Protein AF-A0A3P3EYW6-F1 (afdb_monomer)

Organism: NCBI:txid425306

Foldseek 3Di:
DCCVPPPPVRDEAEAEPDDDDLVVLVVCVVSRHAYEFALVLLPDPRSLVSLQSHDPVRYDYAHPPQVDDDPPHRDDRVCSVSRVVSSVVSNCPDDPDPPDPDDDDDDDPPPDDD

Solvent-accessible surface area (backbone atoms only — not comparable to full-atom values): 7162 Å² total; per-residue (Å²): 107,65,75,78,80,54,48,75,92,80,54,81,52,67,41,70,71,73,80,75,53,70,71,55,51,52,51,40,46,75,70,64,30,30,36,34,39,34,43,76,51,56,74,41,74,69,34,28,59,46,64,53,69,49,61,75,95,32,58,43,80,34,44,60,49,68,80,33,68,52,95,90,37,63,27,47,82,82,50,30,58,56,19,54,52,46,54,51,54,51,63,62,49,87,66,94,64,79,89,67,96,70,84,92,74,91,80,82,82,84,80,82,76,135

Radius of gyration: 18.62 Å; Cα contacts (8 Å, |Δi|>4): 122; chains: 1; bounding box: 42×56×31 Å

Secondary structure (DSSP, 8-state):
-HHHH--GGG---EETT--S-HHHHHHHHHTT-EEEE-GGGGSSHHHHHHHHHS-GGGEEE---TTTSEETTEE--GGGHHHHHHHHHHHHT-S-------S------------

InterPro domains:
  IPR001130 3'-5' ssDNA/RNA exonuclease TatD-like [PF01026] (10-92)
  IPR018228 Deoxyribonuclease, TatD-related, conserved site [PS01091] (50-66)
  IPR032466 Metal-dependent hydrolase [SSF51556] (5-92)

Mean predicted aligned error: 9.73 Å

Nearest PDB structures (foldseek):
  3gg7-assembly1_A  TM=8.762E-01  e=7.404E-09  Deinococcus radioduran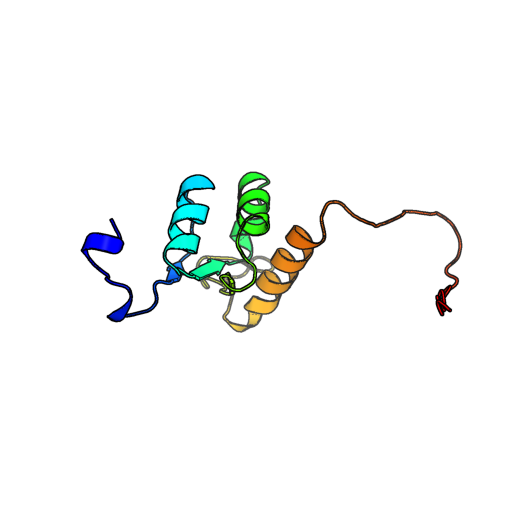s
  2y1h-assembly1_A  TM=8.409E-01  e=2.073E-05  Homo sapiens
  8efg-assembly1_A  TM=8.657E-01  e=6.866E-04  Homo sapiens
  2xio-assembly1_A  TM=8.524E-01  e=8.817E-04  Homo sapiens
  3ipw-assembly1_A  TM=8.182E-01  e=1.987E-03  Entamoeba histolytica HM-1:IMSS

Sequence (114 aa):
MIEQYLPQDRGTVVLHWFTGSKSEARRAATLGCYFSVNAEMTRSDRGRSLVSDLPIDRILTETDGPFTQVDGRPSEPADVETTVAAIADVRKGPGRYRHDSGKIEPSFSTGMRP

pLDDT: mean 83.94, std 21.93, range [29.41, 98.62]

Structure (mmCIF, N/CA/C/O backbone):
data_AF-A0A3P3EYW6-F1
#
_entry.id   AF-A0A3P3EYW6-F1
#
loop_
_atom_site.group_PDB
_atom_site.id
_atom_site.type_symbol
_atom_site.label_atom_id
_atom_site.label_alt_id
_atom_site.label_comp_id
_atom_site.label_asym_id
_atom_site.label_entity_id
_atom_site.label_seq_id
_atom_site.pdbx_PDB_ins_code
_atom_site.Cartn_x
_atom_site.Cartn_y
_atom_site.Cartn_z
_atom_site.occupancy
_atom_site.B_iso_or_equiv
_atom_site.auth_seq_id
_atom_site.auth_comp_id
_atom_site.auth_asym_id
_atom_site.auth_atom_id
_atom_site.pdbx_PDB_model_num
ATOM 1 N N . MET A 1 1 ? -8.949 15.935 10.298 1.00 73.69 1 MET A N 1
ATOM 2 C CA . MET A 1 1 ? -8.732 14.468 10.176 1.00 73.69 1 MET A CA 1
ATOM 3 C C . MET A 1 1 ? -9.761 13.901 9.200 1.00 73.69 1 MET A C 1
ATOM 5 O O . MET A 1 1 ? -10.712 14.621 8.922 1.00 73.69 1 MET A O 1
ATOM 9 N N . ILE A 1 2 ? -9.574 12.700 8.636 1.00 78.88 2 ILE A N 1
ATOM 10 C CA . ILE A 1 2 ? -10.456 12.133 7.584 1.00 78.88 2 ILE A CA 1
ATOM 11 C C . ILE A 1 2 ? -11.933 12.218 7.991 1.00 78.88 2 ILE A C 1
ATOM 13 O O . ILE A 1 2 ? -12.758 12.692 7.222 1.00 78.88 2 ILE A O 1
ATOM 17 N N . GLU A 1 3 ? -12.234 11.899 9.245 1.00 80.31 3 GLU A N 1
ATOM 18 C CA . GLU A 1 3 ? -13.575 11.898 9.834 1.00 80.31 3 GLU A CA 1
ATOM 19 C C . GLU A 1 3 ? -14.279 13.267 9.775 1.00 80.31 3 GLU A C 1
ATOM 21 O O . GLU A 1 3 ? -15.502 13.338 9.793 1.00 80.31 3 GLU A O 1
ATOM 26 N N . GLN A 1 4 ? -13.514 14.361 9.697 1.00 82.44 4 GLN A N 1
ATOM 27 C CA . GLN A 1 4 ? -14.039 15.727 9.619 1.00 82.44 4 GLN A CA 1
ATOM 28 C C . GLN A 1 4 ? -14.451 16.121 8.195 1.00 82.44 4 GLN A C 1
ATOM 30 O O . GLN A 1 4 ? -15.334 16.956 8.025 1.00 82.44 4 GLN A O 1
ATOM 35 N N . TYR A 1 5 ? -13.789 15.561 7.182 1.00 82.06 5 TYR A N 1
ATOM 36 C CA . TYR A 1 5 ? -13.914 16.017 5.793 1.00 82.06 5 TYR A CA 1
ATOM 37 C C . TYR A 1 5 ? -14.525 14.964 4.861 1.00 82.06 5 TYR A C 1
ATOM 39 O O . TYR A 1 5 ? -15.044 15.315 3.806 1.00 82.06 5 TYR A O 1
ATOM 47 N N . LEU A 1 6 ? -14.485 13.690 5.250 1.00 80.56 6 LEU A N 1
ATOM 48 C CA . LEU A 1 6 ? -14.939 12.538 4.474 1.00 80.56 6 LEU A CA 1
ATOM 49 C C . LEU A 1 6 ? -15.687 11.566 5.401 1.00 80.56 6 LEU A C 1
ATOM 51 O O . LEU A 1 6 ? -15.118 10.561 5.836 1.00 80.56 6 LEU A O 1
ATOM 55 N N . PRO A 1 7 ? -16.949 11.869 5.755 1.00 77.12 7 PRO A N 1
ATOM 56 C CA . PRO A 1 7 ? -17.779 10.916 6.478 1.00 77.12 7 PRO A CA 1
ATOM 57 C C . PRO A 1 7 ? -17.999 9.657 5.621 1.00 77.12 7 PRO A C 1
ATOM 59 O O . PRO A 1 7 ? -18.038 9.723 4.390 1.00 77.12 7 PRO A O 1
ATOM 62 N N . GLN A 1 8 ? -18.085 8.494 6.276 1.00 73.31 8 GLN A N 1
ATOM 63 C CA . GLN A 1 8 ? -18.032 7.178 5.615 1.00 73.31 8 GLN A CA 1
ATOM 64 C C . GLN A 1 8 ? -19.167 6.933 4.607 1.00 73.31 8 GLN A C 1
ATOM 66 O O . GLN A 1 8 ? -19.032 6.100 3.716 1.00 73.31 8 GLN A O 1
ATOM 71 N N . ASP A 1 9 ? -20.276 7.657 4.731 1.00 83.50 9 ASP A N 1
ATOM 72 C CA . ASP A 1 9 ? -21.434 7.586 3.839 1.00 83.50 9 ASP A CA 1
ATOM 73 C C . ASP A 1 9 ? -21.217 8.297 2.494 1.00 83.50 9 ASP A C 1
ATOM 75 O O . ASP A 1 9 ? -22.016 8.129 1.573 1.00 83.50 9 ASP A O 1
ATOM 79 N N . ARG A 1 10 ? -20.137 9.076 2.350 1.00 84.69 10 ARG A N 1
ATOM 80 C CA . ARG A 1 10 ? -19.845 9.839 1.127 1.00 84.69 10 ARG A CA 1
ATOM 81 C C . ARG A 1 10 ? -18.786 9.232 0.221 1.00 84.69 10 ARG A C 1
ATOM 83 O O . ARG A 1 10 ? -18.566 9.755 -0.869 1.00 84.69 10 ARG A O 1
ATOM 90 N N . GLY A 1 11 ? -18.137 8.151 0.638 1.00 86.56 11 GLY A N 1
ATOM 91 C CA . GLY A 1 11 ? -17.177 7.455 -0.207 1.00 86.56 11 GLY A CA 1
ATOM 92 C C . GLY A 1 11 ? -16.205 6.574 0.561 1.00 86.56 11 GLY A C 1
ATOM 93 O O . GLY A 1 11 ? -16.110 6.609 1.785 1.00 86.56 11 GLY A O 1
ATOM 94 N N . THR A 1 12 ? -15.457 5.780 -0.196 1.00 90.69 12 THR A N 1
ATOM 95 C CA . THR A 1 12 ? -14.388 4.930 0.326 1.00 90.69 12 THR A CA 1
ATOM 96 C C . THR A 1 12 ? -13.044 5.619 0.135 1.00 90.69 12 THR A C 1
ATOM 98 O O . THR A 1 12 ? -12.703 6.031 -0.971 1.00 90.69 12 THR A O 1
ATOM 101 N N . VAL A 1 13 ? -12.269 5.733 1.213 1.00 95.56 13 VAL A N 1
ATOM 102 C CA . VAL A 1 13 ? -10.936 6.344 1.175 1.00 95.56 13 VAL A CA 1
ATOM 103 C C . VAL A 1 13 ? -9.895 5.291 0.817 1.00 95.56 13 VAL A C 1
ATOM 105 O O . VAL A 1 13 ? -9.810 4.252 1.473 1.00 95.56 13 VAL A O 1
ATOM 108 N N . VAL A 1 14 ? -9.073 5.590 -0.187 1.00 97.06 14 VAL A N 1
ATOM 109 C CA . VAL A 1 14 ? -7.869 4.827 -0.523 1.00 97.06 14 VAL A CA 1
ATOM 110 C C . VAL A 1 14 ? -6.658 5.699 -0.219 1.00 97.06 14 VAL A C 1
ATOM 112 O O . VAL A 1 14 ? -6.501 6.782 -0.779 1.00 97.06 14 VAL A O 1
ATOM 115 N N . LEU A 1 15 ? -5.809 5.239 0.692 1.00 97.56 15 LEU A N 1
ATOM 116 C CA . LEU A 1 15 ? -4.561 5.896 1.048 1.00 97.56 15 LEU A CA 1
ATOM 117 C C . LEU A 1 15 ? -3.477 5.429 0.079 1.00 97.56 15 LEU A C 1
ATOM 119 O O . LEU A 1 15 ? -2.953 4.322 0.210 1.00 97.56 15 LEU A O 1
ATOM 123 N N . HIS A 1 16 ? -3.187 6.266 -0.912 1.00 97.88 16 HIS A N 1
ATOM 124 C CA . HIS A 1 16 ? -2.130 6.032 -1.890 1.00 97.88 16 HIS A CA 1
ATOM 125 C C . HIS A 1 16 ? -0.750 6.065 -1.220 1.00 97.88 16 HIS A C 1
ATOM 127 O O . HIS A 1 16 ? -0.477 6.979 -0.437 1.00 97.88 16 HIS A O 1
ATOM 133 N N . TRP A 1 17 ? 0.072 5.047 -1.501 1.00 96.56 17 TRP A N 1
ATOM 134 C CA . TRP A 1 17 ? 1.446 4.895 -1.017 1.00 96.56 17 TRP A CA 1
ATOM 135 C C . TRP A 1 17 ? 1.650 5.339 0.444 1.00 96.56 17 TRP A C 1
ATOM 137 O O . TRP A 1 17 ? 2.449 6.219 0.771 1.00 96.56 17 TRP A O 1
ATOM 147 N N . PHE A 1 18 ? 0.893 4.741 1.365 1.00 97.12 18 PHE A N 1
ATOM 148 C CA . PHE A 1 18 ? 0.887 5.172 2.762 1.00 97.12 18 PHE A CA 1
ATOM 149 C C . PHE A 1 18 ? 2.246 4.956 3.461 1.00 97.12 18 PHE A C 1
ATOM 151 O O . PHE A 1 18 ? 2.721 3.830 3.593 1.00 97.12 18 PHE A O 1
ATOM 158 N N . THR A 1 19 ? 2.839 6.029 3.993 1.00 92.56 19 THR A N 1
ATOM 159 C CA . THR A 1 19 ? 4.156 6.018 4.674 1.00 92.56 19 THR A CA 1
ATOM 160 C C . THR A 1 19 ? 4.095 6.351 6.171 1.00 92.56 19 THR A C 1
ATOM 162 O O . THR A 1 19 ? 5.131 6.458 6.840 1.00 92.56 19 THR A O 1
ATOM 165 N N . GLY A 1 20 ? 2.886 6.491 6.722 1.00 94.50 20 GLY A N 1
ATOM 166 C CA . GLY A 1 20 ? 2.671 6.821 8.129 1.00 94.50 20 GLY A CA 1
ATOM 167 C C . GLY A 1 20 ? 3.086 5.713 9.105 1.00 94.50 20 GLY A C 1
ATOM 168 O O . GLY A 1 20 ? 3.650 4.671 8.764 1.00 94.50 20 GLY A O 1
ATOM 169 N N . SER A 1 21 ? 2.834 5.955 10.385 1.00 95.44 21 SER A N 1
ATOM 170 C CA . SER A 1 21 ? 3.100 5.013 11.471 1.00 95.44 21 SER A CA 1
ATOM 171 C C . SER A 1 21 ? 2.109 3.843 11.495 1.00 95.44 21 SER A C 1
ATOM 173 O O . SER A 1 21 ? 0.981 3.930 11.011 1.00 95.44 21 SER A O 1
ATOM 175 N N . LYS A 1 22 ? 2.486 2.751 12.172 1.00 94.69 22 LYS A N 1
ATOM 176 C CA . LYS A 1 22 ? 1.586 1.612 12.428 1.00 94.69 22 LYS A CA 1
ATOM 177 C C . LYS A 1 22 ? 0.325 2.014 13.203 1.00 94.69 22 LYS A C 1
ATOM 179 O O . LYS A 1 22 ? -0.737 1.438 12.993 1.00 94.69 22 LYS A O 1
ATOM 184 N N . SER A 1 23 ? 0.424 2.989 14.109 1.00 95.81 23 SER A N 1
ATOM 185 C CA . SER A 1 23 ? -0.731 3.533 14.837 1.00 95.81 23 SER A CA 1
ATOM 186 C C . SER A 1 23 ? -1.710 4.253 13.914 1.00 95.81 23 SER A C 1
ATOM 188 O O . SER A 1 23 ? -2.916 4.057 14.043 1.00 95.81 23 SER A O 1
ATOM 190 N N . GLU A 1 24 ? -1.204 5.040 12.967 1.00 96.69 24 GLU A N 1
ATOM 191 C CA . GLU A 1 24 ? -2.036 5.716 11.969 1.00 96.69 24 GLU A CA 1
ATOM 192 C C . GLU A 1 24 ? -2.657 4.712 10.996 1.00 96.69 24 GLU A C 1
ATOM 194 O O . GLU A 1 24 ? -3.851 4.807 10.728 1.00 96.69 24 GLU A O 1
ATOM 199 N N . ALA A 1 25 ? -1.901 3.699 10.557 1.00 97.12 25 ALA A N 1
ATOM 200 C CA . ALA A 1 25 ? -2.423 2.617 9.723 1.00 97.12 25 ALA A CA 1
ATOM 201 C C . ALA A 1 25 ? -3.573 1.864 10.409 1.00 97.12 25 ALA A C 1
ATOM 203 O O . ALA A 1 25 ? -4.632 1.673 9.817 1.00 97.12 25 ALA A O 1
ATOM 204 N N . ARG A 1 26 ? -3.414 1.497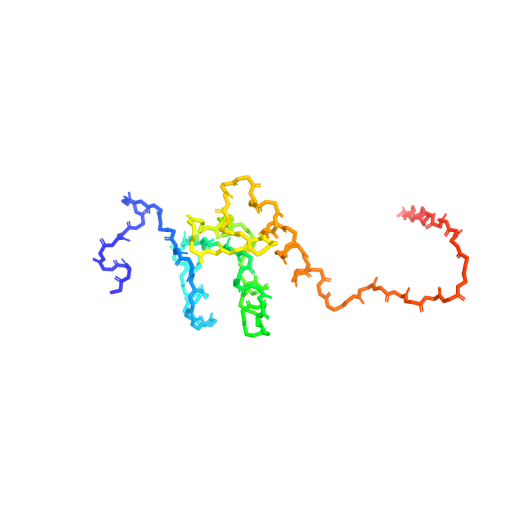 11.689 1.00 95.88 26 ARG A N 1
ATOM 205 C CA . ARG A 1 26 ? -4.490 0.857 12.464 1.00 95.88 26 ARG A CA 1
ATOM 206 C C . ARG A 1 26 ? -5.727 1.741 12.560 1.00 95.88 26 ARG A C 1
ATOM 208 O O . ARG A 1 26 ? -6.829 1.258 12.336 1.00 95.88 26 ARG A O 1
ATOM 215 N N . ARG A 1 27 ? -5.553 3.033 12.853 1.00 95.50 27 ARG A N 1
ATOM 216 C CA . ARG A 1 27 ? -6.674 3.979 12.908 1.00 95.50 27 ARG A CA 1
ATOM 217 C C . ARG A 1 27 ? -7.379 4.087 11.555 1.00 95.50 27 ARG A C 1
ATOM 219 O O . ARG A 1 27 ? -8.599 4.001 11.513 1.00 95.50 27 ARG A O 1
ATOM 226 N N . ALA A 1 28 ? -6.632 4.248 10.466 1.00 95.25 28 ALA A N 1
ATOM 227 C CA . ALA A 1 28 ? -7.188 4.327 9.120 1.00 95.25 28 ALA A CA 1
ATOM 228 C C . ALA A 1 28 ? -7.951 3.047 8.735 1.00 95.25 28 ALA A C 1
ATOM 230 O O . ALA A 1 28 ? -9.058 3.131 8.207 1.00 95.25 28 ALA A O 1
ATOM 231 N N . ALA A 1 29 ? -7.419 1.872 9.080 1.00 95.75 29 ALA A N 1
ATOM 232 C CA . ALA A 1 29 ? -8.107 0.600 8.881 1.00 95.75 29 ALA A CA 1
ATOM 233 C C . ALA A 1 29 ? -9.422 0.515 9.680 1.00 95.75 29 ALA A C 1
ATOM 235 O O . ALA A 1 29 ? -10.440 0.098 9.131 1.00 95.75 29 ALA A O 1
ATOM 236 N N . THR A 1 30 ? -9.441 0.969 10.941 1.00 93.81 30 THR A N 1
ATOM 237 C CA . THR A 1 30 ? -10.673 1.061 11.753 1.00 93.81 30 THR A CA 1
ATOM 238 C C . THR A 1 30 ? -11.711 1.992 11.125 1.00 93.81 30 THR A C 1
ATOM 240 O O . THR A 1 30 ? -12.907 1.732 11.211 1.00 93.81 30 THR A O 1
ATOM 243 N N . LEU A 1 31 ? -11.266 3.054 10.451 1.00 93.06 31 LEU A N 1
ATOM 244 C CA . LEU A 1 31 ? -12.126 3.964 9.689 1.00 93.06 31 LEU A CA 1
ATOM 245 C C . LEU A 1 31 ? -12.544 3.398 8.321 1.00 93.06 31 LEU A C 1
ATOM 247 O O . LEU A 1 31 ? -13.149 4.118 7.529 1.00 93.06 31 LEU A O 1
ATOM 251 N N . GLY A 1 32 ? -12.230 2.139 8.013 1.00 93.12 32 GLY A N 1
ATOM 252 C CA . GLY A 1 32 ? -12.605 1.496 6.753 1.00 93.12 32 GLY A CA 1
ATOM 253 C C . GLY A 1 32 ? -11.811 1.977 5.538 1.00 93.12 32 GLY A C 1
ATOM 254 O O . GLY A 1 32 ? -12.247 1.758 4.409 1.00 93.12 32 GLY A O 1
ATOM 255 N N . CYS A 1 33 ? -10.664 2.633 5.744 1.00 96.06 33 CYS A N 1
ATOM 256 C CA . CYS A 1 33 ? -9.788 3.029 4.644 1.00 96.06 33 CYS A CA 1
ATOM 257 C C . CYS A 1 33 ? -9.097 1.804 4.032 1.00 96.06 33 CYS A C 1
ATOM 259 O O . CYS A 1 33 ? -8.752 0.848 4.733 1.00 96.06 33 CYS A O 1
ATOM 261 N N . TYR A 1 34 ? -8.840 1.882 2.731 1.00 98.19 34 TYR A N 1
ATOM 262 C CA . TYR A 1 34 ? -7.950 0.980 2.008 1.00 98.19 34 TYR A CA 1
ATOM 263 C C . TYR A 1 34 ? -6.562 1.603 1.867 1.00 98.19 34 TYR A C 1
ATOM 265 O O . TYR A 1 34 ? -6.396 2.818 1.978 1.00 98.19 34 TYR A O 1
ATOM 273 N N . PHE A 1 35 ? -5.572 0.767 1.582 1.00 98.62 35 PHE A N 1
ATOM 274 C CA . PHE A 1 35 ? -4.187 1.156 1.355 1.00 98.62 35 PHE A CA 1
ATOM 275 C C . PHE A 1 35 ? -3.785 0.701 -0.036 1.00 98.62 35 PHE A C 1
ATOM 277 O O . PHE A 1 35 ? -3.835 -0.494 -0.328 1.00 98.62 35 PHE A O 1
ATOM 284 N N . SER A 1 36 ? -3.386 1.650 -0.875 1.00 98.38 36 SER A N 1
ATOM 285 C CA . SER A 1 36 ? -2.729 1.323 -2.132 1.00 98.38 36 SER A CA 1
ATOM 286 C C . SER A 1 36 ? -1.272 0.991 -1.834 1.00 98.38 36 SER A C 1
ATOM 288 O O . SER A 1 36 ? -0.589 1.751 -1.141 1.00 98.38 36 SER A O 1
ATOM 290 N N . VAL A 1 37 ? -0.830 -0.184 -2.271 1.00 98.56 37 VAL A N 1
ATOM 291 C CA . VAL A 1 37 ? 0.501 -0.722 -1.996 1.00 98.56 37 VAL A CA 1
ATOM 292 C C . VAL A 1 37 ? 1.198 -1.008 -3.313 1.00 98.56 37 VAL A C 1
ATOM 294 O O . VAL A 1 37 ? 0.641 -1.714 -4.144 1.00 98.56 37 VAL A O 1
ATOM 297 N N . ASN A 1 38 ? 2.421 -0.507 -3.475 1.00 98.12 38 ASN A N 1
ATOM 298 C CA . ASN A 1 38 ? 3.335 -0.864 -4.562 1.00 98.12 38 ASN A CA 1
ATOM 299 C C . ASN A 1 38 ? 4.537 -1.675 -4.039 1.00 98.12 38 ASN A C 1
ATOM 301 O O . ASN A 1 38 ? 4.751 -1.794 -2.828 1.00 98.12 38 ASN A O 1
ATOM 305 N N . ALA A 1 39 ? 5.337 -2.239 -4.947 1.00 96.94 39 ALA A N 1
ATOM 306 C CA . ALA A 1 39 ? 6.504 -3.050 -4.597 1.00 96.94 39 ALA A CA 1
ATOM 307 C C . ALA A 1 39 ? 7.560 -2.282 -3.772 1.00 96.94 39 ALA A C 1
ATOM 309 O O . ALA A 1 39 ? 8.162 -2.857 -2.860 1.00 96.94 39 ALA A O 1
ATOM 310 N N . GLU A 1 40 ? 7.751 -0.981 -4.021 1.00 96.81 40 GLU A N 1
ATOM 311 C CA . GLU A 1 40 ? 8.751 -0.157 -3.325 1.00 96.81 40 GLU A CA 1
ATOM 312 C C . GLU A 1 40 ? 8.481 -0.072 -1.813 1.00 96.81 40 GLU A C 1
ATOM 314 O O . GLU A 1 40 ? 9.414 -0.070 -1.003 1.00 96.81 40 GLU A O 1
ATOM 319 N N . MET A 1 41 ? 7.210 -0.136 -1.399 1.00 97.25 41 MET A N 1
ATOM 320 C CA . MET A 1 41 ? 6.820 -0.196 0.017 1.00 97.25 41 MET A CA 1
ATOM 321 C C . MET A 1 41 ? 7.371 -1.420 0.764 1.00 97.25 41 MET A C 1
ATOM 323 O O . MET A 1 41 ? 7.400 -1.419 1.992 1.00 97.25 41 MET A O 1
ATOM 327 N N . THR A 1 42 ? 7.832 -2.457 0.064 1.00 96.31 42 THR A N 1
ATOM 328 C CA . THR A 1 42 ? 8.344 -3.705 0.660 1.00 96.31 42 THR A CA 1
ATOM 329 C C . THR A 1 42 ? 9.874 -3.800 0.691 1.00 96.31 42 THR A C 1
ATOM 331 O O . THR A 1 42 ? 10.421 -4.820 1.113 1.00 96.31 42 THR A O 1
ATOM 334 N N . ARG A 1 43 ? 10.591 -2.749 0.274 1.00 94.56 43 ARG A N 1
ATOM 335 C CA . ARG A 1 43 ? 12.064 -2.773 0.166 1.00 94.56 43 ARG A CA 1
ATOM 336 C C . ARG A 1 43 ? 12.807 -2.552 1.472 1.00 94.56 43 ARG A C 1
ATOM 338 O O . ARG A 1 43 ? 13.952 -2.966 1.599 1.00 94.56 43 ARG A O 1
ATOM 345 N N . SER A 1 44 ? 12.183 -1.866 2.425 1.00 95.19 44 SER A N 1
ATOM 346 C CA . SER A 1 44 ? 12.773 -1.592 3.739 1.00 95.19 44 SER A CA 1
ATOM 347 C C . SER A 1 44 ? 12.116 -2.445 4.814 1.00 95.19 44 SER A C 1
ATOM 349 O O . SER A 1 44 ? 10.919 -2.714 4.734 1.00 95.19 44 SER A O 1
ATOM 351 N N . ASP A 1 45 ? 12.848 -2.795 5.872 1.00 94.75 45 ASP A N 1
ATOM 352 C CA . ASP A 1 45 ? 12.291 -3.550 7.006 1.00 94.75 45 ASP A CA 1
ATOM 353 C C . ASP A 1 45 ? 11.085 -2.845 7.631 1.00 94.75 45 ASP A C 1
ATOM 355 O O . ASP A 1 45 ? 10.081 -3.476 7.961 1.00 94.75 45 ASP A O 1
ATOM 359 N N . ARG A 1 46 ? 11.147 -1.511 7.733 1.00 94.69 46 ARG A N 1
ATOM 360 C CA . ARG A 1 46 ? 10.022 -0.693 8.197 1.00 94.69 46 ARG A CA 1
ATOM 361 C C . ARG A 1 46 ? 8.805 -0.855 7.287 1.00 94.69 46 ARG A C 1
ATOM 363 O O . ARG A 1 46 ? 7.702 -1.039 7.794 1.00 94.69 46 ARG A O 1
ATOM 370 N N . GLY A 1 47 ? 9.003 -0.773 5.974 1.00 96.19 47 GLY A N 1
ATOM 371 C CA . GLY A 1 47 ? 7.942 -0.918 4.982 1.00 96.19 47 GLY A CA 1
ATOM 372 C C . GLY A 1 47 ? 7.340 -2.323 4.973 1.00 96.19 47 GLY A C 1
ATOM 373 O O . GLY A 1 47 ? 6.126 -2.470 5.089 1.00 96.19 47 GLY A O 1
ATOM 374 N N . ARG A 1 48 ? 8.180 -3.366 4.989 1.00 96.69 48 ARG A 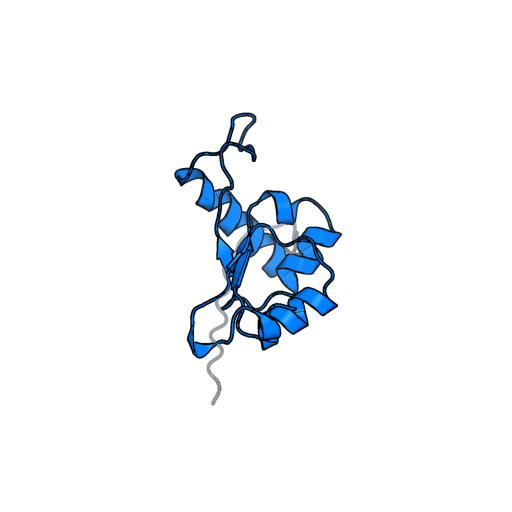N 1
ATOM 375 C CA . ARG A 1 48 ? 7.752 -4.768 5.142 1.00 96.69 48 ARG A CA 1
ATOM 376 C C . ARG A 1 48 ? 6.925 -4.957 6.410 1.00 96.69 48 ARG A C 1
ATOM 378 O O . ARG A 1 48 ? 5.847 -5.536 6.354 1.00 96.69 48 ARG A O 1
ATOM 385 N N . SER A 1 49 ? 7.392 -4.410 7.532 1.00 95.62 49 SER A N 1
ATOM 386 C CA . SER A 1 49 ? 6.696 -4.482 8.818 1.00 95.62 49 SER A CA 1
ATOM 387 C C . SER A 1 49 ? 5.381 -3.692 8.849 1.00 95.62 49 SER A C 1
ATOM 389 O O . SER A 1 49 ? 4.481 -4.020 9.616 1.00 95.62 49 SER A O 1
ATOM 391 N N . LEU A 1 50 ? 5.253 -2.632 8.049 1.00 96.56 50 LEU A N 1
ATOM 392 C CA . LEU A 1 50 ? 3.992 -1.917 7.865 1.00 96.56 50 LEU A CA 1
ATOM 393 C C . LEU A 1 50 ? 3.024 -2.750 7.015 1.00 96.56 50 LEU A C 1
ATOM 395 O O . LEU A 1 50 ? 1.904 -3.000 7.448 1.00 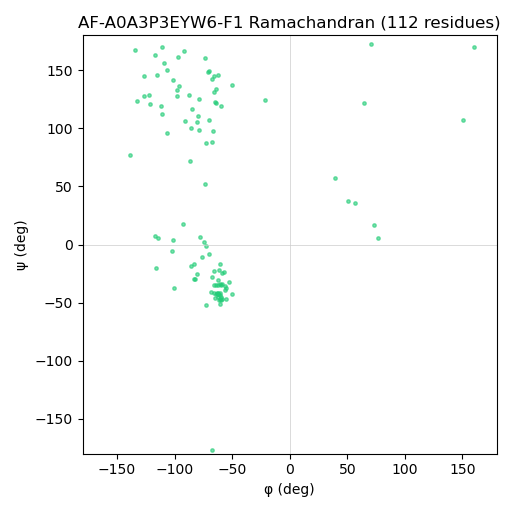96.56 50 LEU A O 1
ATOM 399 N N . VAL A 1 51 ? 3.465 -3.227 5.847 1.00 97.12 51 VAL A N 1
ATOM 400 C CA . VAL A 1 51 ? 2.650 -4.014 4.904 1.00 97.12 51 VAL A CA 1
ATOM 401 C C . VAL A 1 51 ? 2.177 -5.340 5.517 1.00 97.12 51 VAL A C 1
ATOM 403 O O . VAL A 1 51 ? 1.051 -5.767 5.243 1.00 97.12 51 VAL A O 1
ATOM 406 N N . SER A 1 52 ? 2.987 -5.975 6.374 1.00 96.19 52 SER A N 1
ATOM 407 C CA . SER A 1 52 ? 2.595 -7.181 7.118 1.00 96.19 52 SER A CA 1
ATOM 408 C C . SER A 1 52 ? 1.472 -6.927 8.124 1.00 96.19 52 SER A C 1
ATOM 410 O O . SER A 1 52 ? 0.633 -7.802 8.326 1.00 96.19 52 SER A O 1
ATOM 412 N N . ASP A 1 53 ? 1.448 -5.742 8.739 1.00 95.00 53 ASP A N 1
ATOM 413 C CA . ASP A 1 53 ? 0.500 -5.378 9.799 1.00 95.00 53 ASP A CA 1
ATOM 414 C C . ASP A 1 53 ? -0.855 -4.895 9.257 1.00 95.00 53 ASP A C 1
ATOM 416 O O . ASP A 1 53 ? -1.833 -4.841 10.004 1.00 95.00 53 ASP A O 1
ATOM 420 N N . LEU A 1 54 ? -0.934 -4.524 7.974 1.00 97.19 54 LEU A N 1
ATOM 421 C CA . LEU A 1 54 ? -2.189 -4.108 7.348 1.00 97.19 54 LEU A CA 1
ATOM 422 C C . LEU A 1 54 ? -3.191 -5.284 7.273 1.00 97.19 54 LEU A C 1
ATOM 424 O O . LEU A 1 54 ? -2.787 -6.425 7.032 1.00 97.19 54 LEU A O 1
ATOM 428 N N . PRO A 1 55 ? -4.507 -5.056 7.418 1.00 96.75 55 PRO A N 1
ATOM 429 C CA . PRO A 1 55 ? -5.506 -6.081 7.114 1.00 96.75 55 PRO A CA 1
ATOM 430 C C . PRO A 1 55 ? -5.484 -6.443 5.623 1.00 96.75 55 PRO A C 1
ATOM 432 O O . PRO A 1 55 ? -5.433 -5.556 4.772 1.00 96.75 55 PRO A O 1
ATOM 435 N N . ILE A 1 56 ? -5.508 -7.739 5.293 1.00 96.44 56 ILE A N 1
ATOM 436 C CA . ILE A 1 56 ? -5.395 -8.198 3.895 1.00 96.44 56 ILE A CA 1
ATOM 437 C C . ILE A 1 56 ? -6.575 -7.735 3.030 1.00 96.44 56 ILE A C 1
ATOM 439 O O . ILE A 1 56 ? -6.389 -7.387 1.871 1.00 96.44 56 ILE A O 1
ATOM 443 N N . ASP A 1 57 ? -7.770 -7.660 3.613 1.00 97.19 57 ASP A N 1
ATOM 444 C CA . ASP A 1 57 ? -9.012 -7.188 2.993 1.00 97.19 57 ASP A CA 1
ATOM 445 C C . ASP A 1 57 ? -9.053 -5.663 2.790 1.00 97.19 57 ASP A C 1
ATOM 447 O O . ASP A 1 57 ? -10.030 -5.132 2.265 1.00 97.19 57 ASP A O 1
ATOM 451 N N . ARG A 1 58 ? -7.998 -4.948 3.203 1.00 97.69 58 ARG A N 1
ATOM 452 C CA . ARG A 1 58 ? -7.846 -3.494 3.047 1.00 97.69 58 ARG A CA 1
ATOM 453 C C . ARG A 1 58 ? -6.669 -3.100 2.161 1.00 97.69 58 ARG A C 1
ATOM 455 O O . ARG A 1 58 ? -6.366 -1.914 2.065 1.00 97.69 58 ARG A O 1
ATOM 462 N N . ILE A 1 59 ? -6.011 -4.056 1.510 1.00 98.31 59 ILE A N 1
ATOM 463 C CA . ILE A 1 59 ? -4.905 -3.790 0.585 1.00 98.31 59 ILE A CA 1
ATOM 464 C C . ILE A 1 59 ? -5.412 -3.783 -0.855 1.00 98.31 59 ILE A C 1
ATOM 466 O O . ILE A 1 59 ? -6.101 -4.705 -1.285 1.00 98.31 59 ILE A O 1
ATOM 470 N N . LEU A 1 60 ? -5.007 -2.761 -1.603 1.00 98.50 60 LEU A N 1
ATOM 471 C CA . LEU A 1 60 ? -5.098 -2.683 -3.056 1.00 98.50 60 LEU A CA 1
ATOM 472 C C . LEU A 1 60 ? -3.678 -2.644 -3.627 1.00 98.50 60 LEU A C 1
ATOM 474 O O . LEU A 1 60 ? -2.777 -2.082 -3.007 1.00 98.50 60 LEU A O 1
ATOM 478 N N . THR A 1 61 ? -3.464 -3.248 -4.791 1.00 98.31 61 THR A N 1
ATOM 479 C CA . THR A 1 61 ? -2.156 -3.245 -5.455 1.00 98.31 61 THR A CA 1
ATOM 480 C C . THR A 1 61 ? -2.074 -2.149 -6.500 1.00 98.31 61 THR A C 1
ATOM 482 O O . THR A 1 61 ? -2.980 -2.006 -7.318 1.00 98.31 61 THR A O 1
ATOM 485 N N . GLU A 1 62 ? -0.953 -1.443 -6.528 1.00 98.38 62 GLU A N 1
ATOM 486 C CA . GLU A 1 62 ? -0.613 -0.476 -7.565 1.00 98.38 62 GLU A CA 1
ATOM 487 C C . GLU A 1 62 ? 0.836 -0.678 -8.029 1.00 98.38 62 GLU A C 1
ATOM 489 O O . GLU A 1 62 ? 1.616 -1.411 -7.410 1.00 98.38 62 GLU A O 1
ATOM 494 N N . THR A 1 63 ? 1.196 -0.037 -9.137 1.00 98.00 63 THR A N 1
ATOM 495 C CA . THR A 1 63 ? 2.588 0.042 -9.605 1.00 98.00 63 THR A CA 1
ATOM 496 C C . THR A 1 63 ? 3.208 1.379 -9.245 1.00 98.00 63 THR A C 1
ATOM 498 O O . THR A 1 63 ? 4.373 1.424 -8.869 1.00 98.00 63 THR A O 1
ATOM 501 N N . ASP A 1 64 ? 2.413 2.447 -9.321 1.00 97.31 64 ASP A N 1
ATOM 502 C CA . ASP A 1 64 ? 2.870 3.835 -9.300 1.00 97.31 64 ASP A CA 1
ATOM 503 C C . ASP A 1 64 ? 3.891 4.145 -10.417 1.00 97.31 64 ASP A C 1
ATOM 505 O O . ASP A 1 64 ? 4.850 4.900 -10.270 1.00 97.31 64 ASP A O 1
ATOM 509 N N . GLY A 1 65 ? 3.692 3.516 -11.578 1.00 95.75 65 GLY A N 1
ATOM 510 C CA . GLY A 1 65 ? 4.408 3.862 -12.802 1.00 95.75 65 GLY A CA 1
ATOM 511 C C . GLY A 1 65 ? 3.998 5.249 -13.312 1.00 95.75 65 GLY A C 1
ATOM 512 O O . GLY A 1 65 ? 2.817 5.598 -13.237 1.00 95.75 65 GLY A O 1
ATOM 513 N N . PRO A 1 66 ? 4.929 6.056 -13.855 1.00 96.31 66 PRO A N 1
ATOM 514 C CA . PRO A 1 66 ? 6.328 5.744 -14.168 1.00 96.31 66 PRO A CA 1
ATOM 515 C C . PRO A 1 66 ? 7.327 6.095 -13.041 1.00 96.31 66 PRO A C 1
ATOM 517 O O . PRO A 1 66 ? 8.518 6.246 -13.311 1.00 96.31 66 PRO A O 1
ATOM 520 N N . PHE A 1 67 ? 6.869 6.298 -11.800 1.00 96.38 67 PHE A N 1
ATOM 521 C CA . PHE A 1 67 ? 7.713 6.766 -10.691 1.00 96.38 67 PHE A CA 1
ATOM 522 C C . PHE A 1 67 ? 8.488 5.639 -10.005 1.00 96.38 67 PHE A C 1
ATOM 524 O O . PHE A 1 67 ? 9.595 5.864 -9.511 1.00 96.38 67 PHE A O 1
ATOM 531 N N . THR A 1 68 ? 7.943 4.424 -10.002 1.00 96.31 68 THR A N 1
ATOM 532 C CA . THR A 1 68 ? 8.662 3.218 -9.572 1.00 96.31 68 THR A CA 1
ATOM 533 C C . THR A 1 68 ? 9.337 2.531 -10.756 1.00 96.31 68 THR A C 1
ATOM 535 O O . THR A 1 68 ? 9.064 2.839 -11.919 1.00 96.31 68 THR A O 1
ATOM 538 N N . GLN A 1 69 ? 10.245 1.597 -10.470 1.00 95.56 69 GLN A N 1
ATOM 539 C CA . GLN A 1 69 ? 10.983 0.869 -11.497 1.00 95.56 69 GLN A CA 1
ATOM 540 C C . GLN A 1 69 ? 10.869 -0.638 -11.315 1.00 95.56 69 GLN A C 1
ATOM 542 O O . GLN A 1 69 ? 10.898 -1.146 -10.195 1.00 95.56 69 GLN A O 1
ATOM 547 N N . VAL A 1 70 ? 10.823 -1.345 -12.440 1.00 92.88 70 VAL A N 1
ATOM 548 C CA . VAL A 1 70 ? 10.984 -2.798 -12.521 1.00 92.88 70 VAL A CA 1
ATOM 549 C C . VAL A 1 70 ? 12.090 -3.065 -13.531 1.00 92.88 70 VAL A C 1
ATOM 551 O O . VAL A 1 70 ? 12.088 -2.492 -14.615 1.00 92.88 70 VAL A O 1
ATOM 554 N N . ASP A 1 71 ? 13.091 -3.855 -13.145 1.00 91.31 71 ASP A N 1
ATOM 555 C CA . ASP A 1 71 ? 14.247 -4.202 -13.987 1.00 91.31 71 ASP A CA 1
ATOM 556 C C . ASP A 1 71 ? 14.961 -2.998 -14.639 1.00 91.31 71 ASP A C 1
ATOM 558 O O . ASP A 1 71 ? 15.420 -3.050 -15.778 1.00 91.31 71 ASP A O 1
ATOM 562 N N . GLY A 1 72 ? 15.065 -1.884 -13.904 1.00 93.25 72 GLY A N 1
ATOM 563 C CA . GLY A 1 72 ? 15.784 -0.680 -14.339 1.00 93.25 72 GLY A CA 1
ATOM 564 C C . GLY A 1 72 ? 15.050 0.181 -15.372 1.00 93.25 72 GLY A C 1
ATOM 565 O O . GLY A 1 72 ? 15.614 1.167 -15.849 1.00 93.25 72 GLY A O 1
ATOM 566 N N . ARG A 1 73 ? 13.798 -0.151 -15.704 1.00 96.88 73 ARG A N 1
ATOM 567 C CA . ARG A 1 73 ? 12.893 0.708 -16.480 1.00 96.88 73 ARG A CA 1
ATOM 568 C C . ARG A 1 73 ? 11.767 1.243 -15.591 1.00 96.88 73 ARG A C 1
ATOM 570 O O . ARG A 1 73 ? 11.445 0.604 -14.587 1.00 96.88 73 ARG A O 1
ATOM 577 N N . PRO A 1 74 ? 11.139 2.379 -15.946 1.00 97.81 74 PRO A N 1
ATOM 578 C CA . PRO A 1 74 ? 9.879 2.783 -15.333 1.00 97.81 74 PRO A CA 1
ATOM 579 C C . PRO A 1 74 ? 8.869 1.634 -15.362 1.00 97.81 74 PRO A C 1
ATOM 581 O O . PRO A 1 74 ? 8.768 0.912 -16.362 1.00 97.81 74 PRO A O 1
ATOM 584 N N . SER A 1 75 ? 8.156 1.450 -14.256 1.00 97.12 75 SER A N 1
ATOM 585 C CA . SER A 1 75 ? 7.106 0.445 -14.180 1.00 97.12 75 SER A CA 1
ATOM 586 C C . SER A 1 75 ? 5.908 0.849 -15.041 1.00 97.12 75 SER A C 1
ATOM 588 O O . SER A 1 75 ? 5.604 2.028 -15.240 1.00 97.12 75 SER A O 1
ATOM 590 N N . GLU A 1 76 ? 5.219 -0.156 -15.555 1.00 97.94 76 GLU A N 1
ATOM 591 C CA . GLU A 1 76 ? 3.997 -0.050 -16.340 1.00 97.94 76 GLU A CA 1
ATOM 592 C C . GLU A 1 76 ? 2.850 -0.733 -15.587 1.00 97.94 76 GLU A C 1
ATOM 594 O O . GLU A 1 76 ? 3.107 -1.538 -14.694 1.00 97.94 76 GLU A O 1
ATOM 599 N N . PRO A 1 77 ? 1.571 -0.480 -15.925 1.00 97.88 77 PRO A N 1
ATOM 600 C CA . PRO A 1 77 ? 0.442 -1.106 -15.228 1.00 97.88 77 PRO A CA 1
ATOM 601 C C . PRO A 1 77 ? 0.504 -2.642 -15.150 1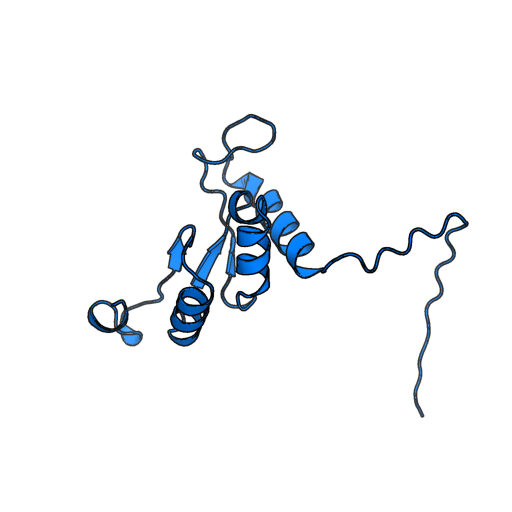.00 97.88 77 PRO A C 1
ATOM 603 O O . PRO A 1 77 ? 0.057 -3.219 -14.162 1.00 97.88 77 PRO A O 1
ATOM 606 N N . ALA A 1 78 ? 1.084 -3.302 -16.159 1.00 97.38 78 ALA A N 1
ATOM 607 C CA . ALA A 1 78 ? 1.251 -4.756 -16.187 1.00 97.38 78 ALA A CA 1
ATOM 608 C C . ALA A 1 78 ? 2.216 -5.282 -15.107 1.00 97.38 78 ALA A C 1
ATOM 610 O O . ALA A 1 78 ? 2.092 -6.425 -14.676 1.00 97.38 78 ALA A O 1
ATOM 611 N N . ASP A 1 79 ? 3.122 -4.444 -14.599 1.00 97.81 79 ASP A N 1
ATOM 612 C CA . ASP A 1 79 ? 4.110 -4.837 -13.590 1.00 97.81 79 ASP A CA 1
ATOM 613 C C . ASP A 1 79 ? 3.519 -5.000 -12.178 1.00 97.81 79 ASP A C 1
ATOM 615 O O . ASP A 1 79 ? 4.245 -5.313 -11.230 1.00 97.81 79 ASP A O 1
ATOM 619 N N . VAL A 1 80 ? 2.201 -4.821 -12.012 1.00 98.06 80 VAL A N 1
ATOM 620 C CA . VAL A 1 80 ? 1.493 -4.991 -10.730 1.00 98.06 80 VAL A CA 1
ATOM 621 C C . VAL A 1 80 ? 1.681 -6.392 -10.136 1.00 98.06 80 VAL A C 1
ATOM 623 O O . VAL A 1 80 ? 1.617 -6.564 -8.919 1.00 98.06 80 VAL A O 1
ATOM 626 N N . GLU A 1 81 ? 1.997 -7.390 -10.964 1.00 97.56 81 GLU A N 1
ATOM 627 C CA . GLU A 1 81 ? 2.367 -8.736 -10.514 1.00 97.56 81 GLU A CA 1
ATOM 628 C C . GLU A 1 81 ? 3.562 -8.722 -9.547 1.00 97.56 81 GLU A C 1
ATOM 630 O O . GLU A 1 81 ? 3.570 -9.466 -8.563 1.00 97.56 81 GLU A O 1
ATOM 635 N N . THR A 1 82 ? 4.525 -7.817 -9.751 1.00 97.00 82 THR A N 1
ATOM 636 C CA . THR A 1 82 ? 5.678 -7.629 -8.854 1.00 97.00 82 THR A CA 1
ATOM 637 C C . THR A 1 82 ? 5.223 -7.193 -7.463 1.00 97.00 82 THR A C 1
ATOM 639 O O . THR A 1 82 ? 5.693 -7.716 -6.451 1.00 97.00 82 THR A O 1
ATOM 642 N N . THR A 1 83 ? 4.254 -6.278 -7.397 1.00 97.81 83 THR A N 1
ATOM 643 C CA . THR A 1 83 ? 3.635 -5.833 -6.144 1.00 97.81 83 THR A CA 1
ATOM 644 C C . THR A 1 83 ? 2.919 -6.991 -5.442 1.00 97.81 83 THR A C 1
ATOM 646 O O . THR A 1 83 ? 3.099 -7.188 -4.238 1.00 97.81 83 THR A O 1
ATOM 649 N N . VAL A 1 84 ? 2.143 -7.797 -6.178 1.00 97.81 84 VAL A N 1
ATOM 650 C CA . VAL A 1 84 ? 1.448 -8.975 -5.627 1.00 97.81 84 VAL A CA 1
ATOM 651 C C . VAL A 1 84 ? 2.451 -9.971 -5.038 1.00 97.81 84 VAL A C 1
ATOM 653 O O . VAL A 1 84 ? 2.285 -10.420 -3.899 1.00 97.81 84 VAL A O 1
ATOM 656 N N . ALA A 1 85 ? 3.515 -10.288 -5.781 1.00 97.25 85 ALA A N 1
ATOM 657 C CA . ALA A 1 85 ? 4.568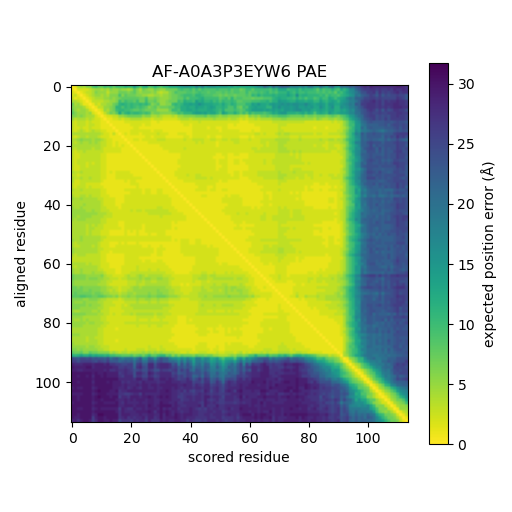 -11.196 -5.336 1.00 97.25 85 ALA A CA 1
ATOM 658 C C . ALA A 1 85 ? 5.271 -10.680 -4.070 1.00 97.25 85 ALA A C 1
ATOM 660 O O . ALA A 1 85 ? 5.466 -11.441 -3.119 1.00 97.25 85 ALA A O 1
ATOM 661 N N . ALA A 1 86 ? 5.583 -9.384 -4.019 1.00 96.75 86 ALA A N 1
ATOM 662 C CA . ALA A 1 86 ? 6.223 -8.753 -2.871 1.00 96.75 86 ALA A CA 1
ATOM 663 C C . ALA A 1 86 ? 5.345 -8.783 -1.606 1.00 96.75 86 ALA A C 1
ATOM 665 O O . ALA A 1 86 ? 5.824 -9.113 -0.519 1.00 96.75 86 ALA A O 1
ATOM 666 N N . ILE A 1 87 ? 4.041 -8.506 -1.731 1.00 97.38 87 ILE A N 1
ATOM 667 C CA . ILE A 1 87 ? 3.093 -8.605 -0.608 1.00 97.38 87 ILE A CA 1
ATOM 668 C C . ILE A 1 87 ? 2.991 -10.054 -0.114 1.00 97.38 87 ILE A C 1
ATOM 670 O O . ILE A 1 87 ? 2.965 -10.297 1.097 1.00 97.38 87 ILE A O 1
ATOM 674 N N . ALA A 1 88 ? 2.951 -11.023 -1.034 1.00 97.25 88 ALA A N 1
ATOM 675 C CA . ALA A 1 88 ? 2.912 -12.437 -0.685 1.00 97.25 88 ALA A CA 1
ATOM 676 C C . ALA A 1 88 ? 4.176 -12.878 0.072 1.00 97.25 88 ALA A C 1
ATOM 678 O O . ALA A 1 88 ? 4.061 -13.604 1.059 1.00 97.25 88 ALA A O 1
ATOM 679 N N . ASP A 1 89 ? 5.360 -12.426 -0.348 1.00 96.19 89 ASP A N 1
ATOM 680 C CA . ASP A 1 89 ? 6.631 -12.688 0.340 1.00 96.19 89 ASP A CA 1
ATOM 681 C C . ASP A 1 89 ? 6.633 -12.131 1.772 1.00 96.19 89 ASP A C 1
ATOM 683 O O . ASP A 1 89 ? 6.848 -12.872 2.732 1.00 96.19 89 ASP A O 1
ATOM 687 N N . VAL A 1 90 ? 6.280 -10.852 1.938 1.00 95.69 90 VAL A N 1
ATOM 688 C CA . VAL A 1 90 ? 6.200 -10.197 3.256 1.00 95.69 90 VAL A CA 1
ATOM 689 C C . VAL A 1 90 ? 5.273 -10.950 4.218 1.00 95.69 90 VAL A C 1
ATOM 691 O O . VAL A 1 90 ? 5.566 -11.062 5.409 1.00 95.69 90 VAL A O 1
ATOM 694 N N . ARG A 1 91 ? 4.160 -11.495 3.716 1.00 90.38 91 ARG A N 1
ATOM 695 C CA . ARG A 1 91 ? 3.139 -12.168 4.535 1.00 90.38 91 ARG A CA 1
ATOM 696 C C . ARG A 1 91 ? 3.412 -13.639 4.818 1.00 90.38 91 ARG A C 1
ATOM 698 O O . ARG A 1 91 ? 2.848 -14.173 5.770 1.00 90.38 91 ARG A O 1
ATOM 705 N N . LYS A 1 92 ? 4.278 -14.299 4.045 1.00 84.38 92 LYS A N 1
ATOM 706 C CA . LYS A 1 92 ? 4.696 -15.686 4.314 1.00 84.38 92 LYS A CA 1
ATOM 707 C C . LYS A 1 92 ? 5.585 -15.812 5.566 1.00 84.38 92 LYS A C 1
ATOM 709 O O . LYS A 1 92 ? 5.805 -16.932 6.027 1.00 84.38 92 LYS A O 1
ATOM 714 N N . GLY A 1 93 ? 6.012 -14.690 6.163 1.00 60.28 93 GLY A N 1
ATOM 715 C CA . GLY A 1 93 ? 6.875 -14.646 7.348 1.00 60.28 93 GLY A CA 1
ATOM 716 C C . GLY A 1 93 ? 8.310 -15.102 7.042 1.00 60.28 93 GLY A C 1
ATOM 717 O O . GLY A 1 93 ? 8.581 -15.570 5.935 1.00 60.28 93 GLY A O 1
ATOM 718 N N . PRO A 1 94 ? 9.262 -14.982 7.990 1.00 47.84 94 PRO A N 1
ATOM 719 C CA . PRO A 1 94 ? 10.588 -15.560 7.807 1.00 47.84 94 PRO A CA 1
ATOM 720 C C . PRO A 1 94 ? 10.416 -17.073 7.629 1.00 47.84 94 PRO A C 1
ATOM 722 O O . PRO A 1 94 ? 9.831 -17.741 8.480 1.00 47.84 94 PRO A O 1
ATOM 725 N N . GLY A 1 95 ? 10.852 -17.569 6.473 1.00 42.91 95 GLY A N 1
ATOM 726 C CA . GLY A 1 95 ? 10.610 -18.901 5.935 1.00 42.91 95 GLY A CA 1
ATOM 727 C C . GLY A 1 95 ? 10.231 -20.007 6.925 1.00 42.91 95 GLY A C 1
ATOM 728 O O . GLY A 1 95 ? 11.036 -20.458 7.734 1.00 42.91 95 GLY A O 1
ATOM 729 N N . ARG A 1 96 ? 9.089 -20.646 6.661 1.00 38.62 96 ARG A N 1
ATOM 730 C CA . ARG A 1 96 ? 9.023 -22.116 6.719 1.00 38.62 96 ARG A CA 1
ATOM 731 C C . ARG A 1 96 ? 9.748 -22.715 5.503 1.00 38.62 96 ARG A C 1
ATOM 733 O O . ARG A 1 96 ? 9.181 -23.518 4.776 1.00 38.62 96 ARG A O 1
ATOM 740 N N . TYR A 1 97 ? 10.991 -22.303 5.268 1.00 35.53 97 TYR A N 1
ATOM 741 C CA . TYR A 1 97 ? 11.894 -22.935 4.315 1.00 35.53 97 TYR A CA 1
ATOM 742 C C . TYR A 1 97 ? 12.927 -23.696 5.141 1.00 35.53 97 TYR A C 1
ATOM 744 O O . TYR A 1 97 ? 13.891 -23.127 5.646 1.00 35.53 97 TYR A O 1
ATOM 752 N N . ARG A 1 98 ? 12.688 -24.997 5.340 1.00 33.78 98 ARG A N 1
ATOM 753 C CA . ARG A 1 98 ? 13.750 -25.908 5.765 1.00 33.78 98 ARG A CA 1
ATOM 754 C C . ARG A 1 98 ? 14.685 -26.061 4.571 1.00 33.78 98 ARG A C 1
ATOM 756 O O . ARG A 1 98 ? 14.327 -26.713 3.597 1.00 33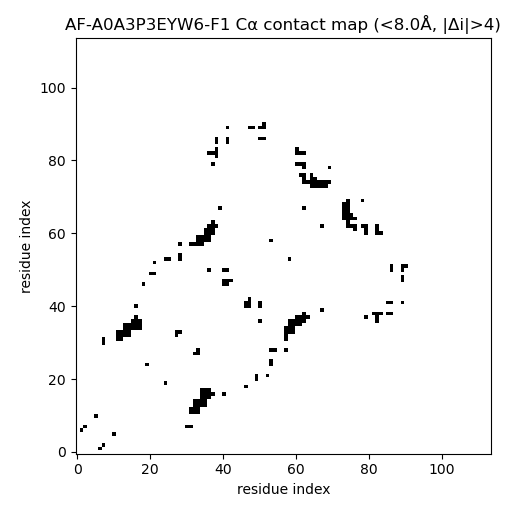.78 98 ARG A O 1
ATOM 763 N N . HIS A 1 99 ? 15.866 -25.456 4.642 1.00 35.97 99 HIS A N 1
ATOM 764 C CA . HIS A 1 99 ? 17.009 -25.999 3.923 1.00 35.97 99 HIS A CA 1
ATOM 765 C C . HIS A 1 99 ? 17.327 -27.337 4.587 1.00 35.97 99 HIS A C 1
ATOM 767 O O . HIS A 1 99 ? 17.953 -27.364 5.641 1.00 35.97 99 HIS A O 1
ATOM 773 N N . ASP A 1 100 ? 16.840 -28.429 4.006 1.00 36.94 100 ASP A N 1
ATOM 774 C CA . ASP A 1 100 ? 17.410 -29.743 4.262 1.00 36.94 100 ASP A CA 1
ATOM 775 C C . ASP A 1 100 ? 18.104 -30.183 2.978 1.00 36.94 100 ASP A C 1
ATOM 777 O O . ASP A 1 100 ? 17.500 -30.340 1.913 1.00 36.94 100 ASP A O 1
ATOM 781 N N . SER A 1 101 ? 19.424 -30.260 3.056 1.00 43.88 101 SER A N 1
ATOM 782 C CA . SER A 1 101 ? 20.275 -30.810 2.018 1.00 43.88 101 SER A CA 1
ATOM 783 C C . SER A 1 101 ? 20.004 -32.309 1.911 1.00 43.88 101 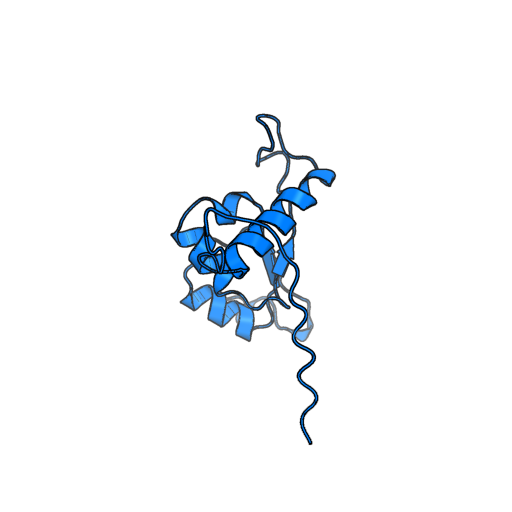SER A C 1
ATOM 785 O O . SER A 1 101 ? 20.674 -33.106 2.560 1.00 43.88 101 SER A O 1
ATOM 787 N N . GLY A 1 102 ? 19.034 -32.704 1.088 1.00 41.94 102 GLY A N 1
ATOM 788 C CA . GLY A 1 102 ? 18.856 -34.108 0.732 1.00 41.94 102 GLY A CA 1
ATOM 789 C C . GLY A 1 102 ? 17.422 -34.512 0.425 1.00 41.94 102 GLY A C 1
ATOM 790 O O . GLY A 1 102 ? 16.640 -34.732 1.334 1.00 41.94 102 GLY A O 1
ATOM 791 N N . LYS A 1 103 ? 17.171 -34.739 -0.871 1.00 35.66 103 LYS A N 1
ATOM 792 C CA . LYS A 1 103 ? 16.104 -35.569 -1.463 1.00 35.66 103 LYS A CA 1
ATOM 793 C C . LYS A 1 103 ? 14.655 -35.113 -1.227 1.00 35.66 103 LYS A C 1
ATOM 795 O O . LYS A 1 103 ? 14.151 -35.014 -0.118 1.00 35.66 103 LYS A O 1
ATOM 800 N N . ILE A 1 104 ? 13.975 -34.881 -2.346 1.00 35.47 104 ILE A N 1
ATOM 801 C CA . ILE A 1 104 ? 12.566 -34.503 -2.426 1.00 35.47 104 ILE A CA 1
ATOM 802 C C . ILE A 1 104 ? 11.740 -35.793 -2.390 1.00 35.47 104 ILE A C 1
ATOM 804 O O . ILE A 1 104 ? 11.838 -36.590 -3.314 1.00 35.47 104 ILE A O 1
ATOM 808 N N . GLU A 1 105 ? 10.918 -35.975 -1.360 1.00 29.41 105 GLU A N 1
ATOM 809 C CA . GLU A 1 105 ? 9.828 -36.960 -1.342 1.00 29.41 105 GLU A CA 1
ATOM 810 C C . GLU A 1 105 ? 8.559 -36.259 -0.824 1.00 29.41 105 GLU A C 1
ATOM 812 O O . GLU A 1 105 ? 8.588 -35.667 0.264 1.00 29.41 105 GLU A O 1
ATOM 817 N N . PRO A 1 106 ? 7.438 -36.266 -1.569 1.00 32.88 106 PRO A N 1
ATOM 818 C CA . PRO A 1 106 ? 6.206 -35.637 -1.120 1.00 32.88 106 PRO A CA 1
ATOM 819 C C . PRO A 1 106 ? 5.474 -36.569 -0.147 1.00 32.88 106 PRO A C 1
ATOM 821 O O . PRO A 1 106 ? 4.845 -37.543 -0.552 1.00 32.88 106 PRO A O 1
ATOM 824 N N . SER A 1 107 ? 5.509 -36.258 1.152 1.00 37.81 107 SER A N 1
ATOM 825 C CA . SER A 1 107 ? 4.624 -36.908 2.126 1.00 37.81 107 SER A CA 1
ATOM 826 C C . SER A 1 107 ? 3.326 -36.110 2.275 1.00 37.81 107 SER A C 1
ATOM 828 O O . SER A 1 107 ? 3.280 -35.038 2.877 1.00 37.81 107 SER A O 1
ATOM 830 N N . PHE A 1 108 ? 2.243 -36.642 1.711 1.00 44.03 108 PHE A N 1
ATOM 831 C CA . PHE A 1 108 ? 0.890 -36.208 2.037 1.00 44.03 108 PHE A CA 1
ATOM 832 C C . PHE A 1 108 ? 0.476 -36.873 3.352 1.00 44.03 108 PHE A C 1
ATOM 834 O O . PHE A 1 108 ? 0.282 -38.083 3.417 1.00 44.03 108 PHE A O 1
ATOM 841 N N . SER A 1 109 ? 0.352 -36.082 4.418 1.00 38.44 109 SER A N 1
ATOM 842 C CA . SER A 1 109 ? -0.260 -36.541 5.666 1.00 38.44 109 SER A CA 1
ATOM 843 C C . SER A 1 109 ? -1.780 -36.523 5.514 1.00 38.44 109 SER A C 1
ATOM 845 O O . SER A 1 109 ? -2.426 -35.480 5.638 1.00 38.44 109 SER A O 1
ATOM 847 N N . THR A 1 110 ? -2.360 -37.686 5.223 1.00 49.75 110 THR A N 1
ATOM 848 C CA . THR A 1 110 ? -3.796 -37.935 5.364 1.00 49.75 110 THR A CA 1
ATOM 849 C C . THR A 1 11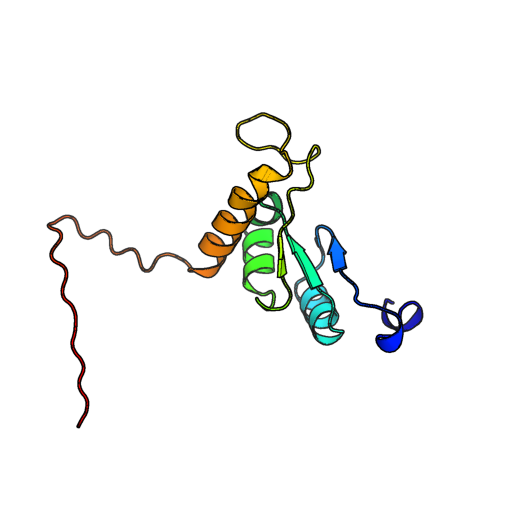0 ? -4.124 -38.035 6.853 1.00 49.75 110 THR A C 1
ATOM 851 O O . THR A 1 110 ? -4.108 -39.107 7.449 1.00 49.75 110 THR A O 1
ATOM 854 N N . GLY A 1 111 ? -4.397 -36.894 7.479 1.00 36.44 111 GLY A N 1
ATOM 855 C CA . GLY A 1 111 ? -4.892 -36.822 8.851 1.00 36.44 111 GLY A CA 1
ATOM 856 C C . GLY A 1 111 ? -6.412 -36.935 8.905 1.00 36.44 111 GLY A C 1
ATOM 857 O O . GLY A 1 111 ? -7.087 -35.945 9.174 1.00 36.44 111 GLY A O 1
ATOM 858 N N . MET A 1 112 ? -6.941 -38.131 8.646 1.00 43.19 112 MET A N 1
ATOM 859 C CA . MET A 1 112 ? -8.299 -38.519 9.034 1.00 43.19 112 MET A CA 1
ATOM 860 C C . MET A 1 112 ? -8.350 -38.520 10.571 1.00 43.19 112 MET A C 1
ATOM 862 O O . MET A 1 112 ? -7.531 -39.182 11.209 1.00 43.19 112 MET A O 1
ATOM 866 N N . ARG A 1 113 ? -9.245 -37.734 11.178 1.00 43.62 113 ARG A N 1
ATOM 867 C CA . ARG A 1 113 ? -9.543 -37.829 12.616 1.00 43.62 113 ARG A CA 1
ATOM 868 C C . ARG A 1 113 ? -10.853 -38.606 12.800 1.00 43.62 113 ARG A C 1
ATOM 870 O O . ARG A 1 113 ? -11.731 -38.436 11.953 1.00 43.62 113 ARG A O 1
ATOM 877 N N . PRO A 1 114 ? -10.941 -39.460 13.835 1.00 53.62 114 PRO A N 1
ATOM 878 C CA . PRO A 1 114 ? -12.147 -40.218 14.161 1.00 53.62 114 PRO A CA 1
ATOM 879 C C . PRO A 1 114 ? -13.299 -39.313 14.606 1.00 53.62 114 PRO A C 1
ATOM 881 O O . PRO A 1 114 ? -13.017 -38.202 15.116 1.00 53.62 114 PRO A O 1
#